Protein AF-A0A4Z1K1Z7-F1 (afdb_monomer_lite)

Structure (mmCIF, N/CA/C/O backbone):
data_AF-A0A4Z1K1Z7-F1
#
_entry.id   AF-A0A4Z1K1Z7-F1
#
loop_
_atom_site.group_PDB
_atom_site.id
_atom_site.type_symbol
_atom_site.label_atom_id
_atom_site.label_alt_id
_atom_site.label_comp_id
_atom_site.label_asym_id
_atom_site.label_entity_id
_atom_site.label_seq_id
_atom_site.pdbx_PDB_ins_code
_atom_site.Cartn_x
_atom_site.Cartn_y
_atom_site.Cartn_z
_atom_site.occupancy
_atom_site.B_iso_or_equiv
_atom_site.auth_seq_id
_atom_site.auth_comp_id
_atom_site.auth_asym_id
_atom_site.auth_atom_id
_atom_site.pdbx_PDB_model_num
ATOM 1 N N . MET A 1 1 ? 16.488 -6.988 -12.943 1.00 46.22 1 MET A N 1
ATOM 2 C CA . MET A 1 1 ? 17.776 -6.640 -13.553 1.00 46.22 1 MET A CA 1
ATOM 3 C C . MET A 1 1 ? 18.115 -7.933 -14.195 1.00 46.22 1 MET A C 1
ATOM 5 O O . MET A 1 1 ? 18.598 -8.821 -13.520 1.00 46.22 1 MET A O 1
ATOM 9 N N . GLU A 1 2 ? 17.697 -8.099 -15.431 1.00 44.50 2 GLU A N 1
ATOM 10 C CA . GLU A 1 2 ? 18.015 -9.320 -16.150 1.00 44.50 2 GLU A CA 1
ATOM 11 C C . GLU A 1 2 ? 18.549 -8.885 -17.502 1.00 44.50 2 GLU A C 1
ATOM 13 O O . GLU A 1 2 ? 17.952 -9.236 -18.495 1.00 44.50 2 GLU A O 1
ATOM 18 N N . ASN A 1 3 ? 19.547 -7.973 -17.499 1.00 47.12 3 ASN A N 1
ATOM 19 C CA . ASN A 1 3 ? 20.525 -7.697 -18.581 1.00 47.12 3 ASN A CA 1
ATOM 20 C C . ASN A 1 3 ? 21.092 -6.260 -18.629 1.00 47.12 3 ASN A C 1
ATOM 22 O O . ASN A 1 3 ? 21.781 -5.935 -19.588 1.00 47.12 3 ASN A O 1
ATOM 26 N N . GLY A 1 4 ? 20.864 -5.390 -17.633 1.00 52.88 4 GLY A N 1
ATOM 27 C CA . GLY A 1 4 ? 21.630 -4.131 -17.482 1.00 52.88 4 GLY A CA 1
ATOM 28 C C . GLY A 1 4 ? 21.555 -3.127 -18.646 1.00 52.88 4 GLY A C 1
ATOM 29 O O . GLY A 1 4 ? 22.266 -2.128 -18.629 1.00 52.88 4 GLY A O 1
ATOM 30 N N . LYS A 1 5 ? 20.700 -3.367 -19.644 1.00 50.12 5 LYS A N 1
ATOM 31 C CA . LYS A 1 5 ? 20.435 -2.456 -20.754 1.00 50.12 5 LYS A CA 1
ATOM 32 C C . LYS A 1 5 ? 19.122 -1.717 -20.481 1.00 50.12 5 LYS A C 1
ATOM 34 O O . LYS A 1 5 ? 18.142 -2.381 -20.125 1.00 50.12 5 LYS A O 1
ATOM 39 N N . PRO A 1 6 ? 19.077 -0.381 -20.629 1.00 52.19 6 PRO A N 1
ATOM 40 C CA . PRO A 1 6 ? 17.817 0.341 -20.733 1.00 52.19 6 PRO A CA 1
ATOM 41 C C . PRO A 1 6 ? 16.997 -0.312 -21.843 1.00 52.19 6 PRO A C 1
ATOM 43 O O . PRO A 1 6 ? 17.501 -0.520 -22.946 1.00 52.19 6 PRO A O 1
ATOM 46 N N . ILE A 1 7 ? 15.767 -0.709 -21.538 1.00 55.44 7 ILE A N 1
ATOM 47 C CA . ILE A 1 7 ? 14.876 -1.268 -22.550 1.00 55.44 7 ILE A CA 1
ATOM 48 C C . ILE A 1 7 ? 14.447 -0.077 -23.410 1.00 55.44 7 ILE A C 1
ATOM 50 O O . ILE A 1 7 ? 13.754 0.816 -22.919 1.00 55.44 7 ILE A O 1
ATOM 54 N N . GLU A 1 8 ? 14.908 -0.019 -24.658 1.00 49.22 8 GLU A N 1
ATOM 55 C CA . GLU A 1 8 ? 14.528 1.042 -25.592 1.00 49.22 8 GLU A CA 1
ATOM 56 C C . GLU A 1 8 ? 12.994 1.049 -25.739 1.00 49.22 8 GLU A C 1
ATOM 58 O O . GLU A 1 8 ? 12.392 0.018 -26.038 1.00 49.22 8 GLU A O 1
ATOM 63 N N . ASN A 1 9 ? 12.361 2.204 -25.489 1.00 54.34 9 ASN A N 1
ATOM 64 C CA . ASN A 1 9 ? 10.900 2.422 -25.416 1.00 54.34 9 ASN A CA 1
ATOM 65 C C . ASN A 1 9 ? 10.167 1.937 -24.143 1.00 54.34 9 ASN A C 1
ATOM 67 O O . ASN A 1 9 ? 8.940 1.805 -24.160 1.00 54.34 9 ASN A O 1
ATOM 71 N N . SER A 1 10 ? 10.871 1.716 -23.027 1.00 52.25 10 SER A N 1
ATOM 72 C CA . SER A 1 10 ? 10.248 1.526 -21.707 1.00 52.25 10 SER A CA 1
ATOM 73 C C . SER A 1 10 ? 10.254 2.818 -20.893 1.00 52.25 10 SER A C 1
ATOM 75 O O . SER A 1 10 ? 11.303 3.413 -20.659 1.00 52.25 10 SER A O 1
ATOM 77 N N . LEU A 1 11 ? 9.086 3.207 -20.381 1.00 59.56 11 LEU A N 1
ATOM 78 C CA . LEU A 1 11 ? 8.930 4.335 -19.449 1.00 59.56 11 LEU A CA 1
ATOM 79 C C . LEU A 1 11 ? 9.529 4.074 -18.062 1.00 59.56 11 LEU A C 1
ATOM 81 O O . LEU A 1 11 ? 9.765 4.999 -17.286 1.00 59.56 11 LEU A O 1
ATOM 85 N N . TYR A 1 12 ? 9.773 2.807 -17.736 1.00 59.69 12 TYR A N 1
ATOM 86 C CA . TYR A 1 12 ? 10.363 2.409 -16.471 1.00 59.69 12 TYR A CA 1
ATOM 87 C C . TYR A 1 12 ? 11.892 2.453 -16.561 1.00 59.69 12 TYR A C 1
ATOM 89 O O . TYR A 1 12 ? 12.482 1.790 -17.414 1.00 59.69 12 TYR A O 1
ATOM 97 N N . PHE A 1 13 ? 12.529 3.152 -15.613 1.00 57.84 13 PHE A N 1
ATOM 98 C CA . PHE A 1 13 ? 13.995 3.221 -15.456 1.00 57.84 13 PHE A CA 1
ATOM 99 C C . PHE A 1 13 ? 14.633 1.843 -15.174 1.00 57.84 13 PHE A C 1
ATOM 101 O O . PHE A 1 13 ? 15.836 1.644 -15.319 1.00 57.84 13 PHE A O 1
ATOM 108 N N . TYR A 1 14 ? 13.810 0.881 -14.754 1.00 59.12 14 TYR A N 1
ATOM 109 C CA . TYR A 1 14 ? 14.187 -0.475 -14.394 1.00 59.12 14 TYR A CA 1
ATOM 110 C C . TYR A 1 14 ? 13.090 -1.458 -14.813 1.00 59.12 14 TYR A C 1
ATOM 112 O O . TYR A 1 14 ? 11.916 -1.124 -14.684 1.00 59.12 14 TYR A O 1
ATOM 120 N N . ALA A 1 15 ? 13.458 -2.670 -15.251 1.00 61.78 15 ALA A N 1
ATOM 121 C CA . ALA A 1 15 ? 12.504 -3.737 -15.563 1.00 61.78 15 ALA A CA 1
ATOM 122 C C . ALA A 1 15 ? 11.591 -4.000 -14.346 1.00 61.78 15 ALA A C 1
ATOM 124 O O . ALA A 1 15 ? 12.070 -4.537 -13.339 1.00 61.78 15 ALA A O 1
ATOM 125 N N . PRO A 1 16 ? 10.308 -3.598 -14.391 1.00 63.94 16 PRO A N 1
ATOM 126 C CA . PRO A 1 16 ? 9.445 -3.680 -13.226 1.00 63.94 16 PRO A CA 1
ATOM 127 C C . PRO A 1 16 ? 9.188 -5.151 -12.886 1.00 63.94 16 PRO A C 1
ATOM 129 O O . PRO A 1 16 ? 8.990 -6.000 -13.759 1.00 63.94 16 PRO A O 1
ATOM 132 N N . SER A 1 17 ? 9.230 -5.463 -11.592 1.00 69.38 17 SER A N 1
ATOM 133 C CA . SER A 1 17 ? 8.931 -6.800 -11.094 1.00 69.38 17 SER A CA 1
ATOM 134 C C . SER A 1 17 ? 7.461 -7.120 -11.358 1.00 69.38 17 SER A C 1
ATOM 136 O O . SER A 1 17 ? 6.580 -6.355 -10.983 1.00 69.38 17 SER A O 1
ATOM 138 N N . LYS A 1 18 ? 7.194 -8.262 -11.997 1.00 71.62 18 LYS A N 1
ATOM 139 C CA . LYS A 1 18 ? 5.823 -8.708 -12.293 1.00 71.62 18 LYS A CA 1
ATOM 140 C C . LYS A 1 18 ? 5.119 -9.290 -11.063 1.00 71.62 18 LYS A C 1
ATOM 142 O O . LYS A 1 18 ? 3.921 -9.142 -10.903 1.00 71.62 18 LYS A O 1
ATOM 147 N N . VAL A 1 19 ? 5.887 -9.913 -10.167 1.00 78.31 19 VAL A N 1
ATOM 148 C CA . VAL A 1 19 ? 5.354 -10.646 -9.005 1.00 78.31 19 VAL A CA 1
ATOM 149 C C . VAL A 1 19 ? 5.136 -9.744 -7.787 1.00 78.31 19 VAL A C 1
ATOM 151 O O . VAL A 1 19 ? 4.180 -9.933 -7.044 1.00 78.31 19 VAL A O 1
ATOM 154 N N . ALA A 1 20 ? 6.001 -8.749 -7.566 1.00 80.94 20 ALA A N 1
ATOM 155 C CA . ALA A 1 20 ? 5.915 -7.921 -6.362 1.00 80.94 20 ALA A CA 1
ATOM 156 C C . ALA A 1 20 ? 4.604 -7.108 -6.272 1.00 80.94 20 ALA A C 1
ATOM 158 O O . ALA A 1 20 ? 3.978 -7.155 -5.214 1.00 80.94 20 ALA A O 1
ATOM 159 N N . PRO A 1 21 ? 4.140 -6.415 -7.336 1.00 82.69 21 PRO A N 1
ATOM 160 C CA . PRO A 1 21 ? 2.884 -5.664 -7.297 1.00 82.69 21 PRO A CA 1
ATOM 161 C C . PRO A 1 21 ? 1.677 -6.547 -6.966 1.00 82.69 21 PRO A C 1
ATOM 163 O O . PRO A 1 21 ? 0.853 -6.147 -6.150 1.00 82.69 21 PRO A O 1
ATOM 166 N N . ALA A 1 22 ? 1.622 -7.764 -7.517 1.00 82.75 22 ALA A N 1
ATOM 167 C CA . ALA A 1 22 ? 0.552 -8.723 -7.251 1.00 82.75 22 ALA A CA 1
ATOM 168 C C . ALA A 1 22 ? 0.512 -9.151 -5.774 1.00 82.75 22 ALA A C 1
ATOM 170 O O . ALA A 1 22 ? -0.545 -9.156 -5.145 1.00 82.75 22 ALA A O 1
ATOM 171 N N . VAL A 1 23 ? 1.674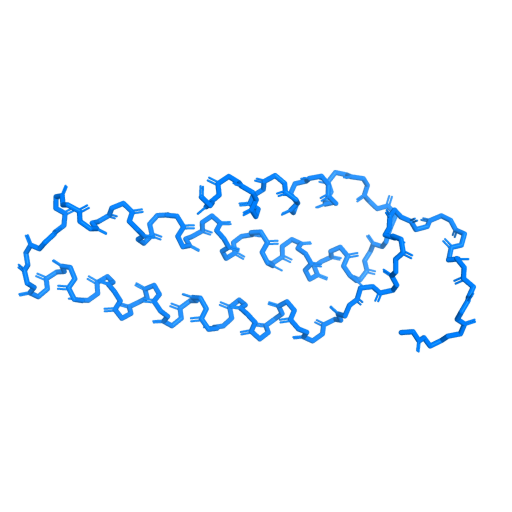 -9.450 -5.178 1.00 88.38 23 VAL A N 1
ATOM 172 C CA . VAL A 1 23 ? 1.762 -9.800 -3.748 1.00 88.38 23 VAL A CA 1
ATOM 173 C C . VAL A 1 23 ? 1.293 -8.636 -2.873 1.00 88.38 23 VAL A C 1
ATOM 175 O O . VAL A 1 23 ? 0.501 -8.838 -1.952 1.00 88.38 23 VAL A O 1
ATOM 178 N N . PHE A 1 24 ? 1.733 -7.411 -3.174 1.00 86.88 24 PHE A N 1
ATOM 179 C CA . PHE A 1 24 ? 1.291 -6.230 -2.433 1.00 86.88 24 PHE A CA 1
ATOM 180 C C . PHE A 1 24 ? -0.207 -5.965 -2.598 1.00 86.88 24 PHE A C 1
ATOM 182 O O . PHE A 1 24 ? -0.866 -5.668 -1.605 1.00 86.88 24 PHE A O 1
ATOM 189 N N . ALA A 1 25 ? -0.769 -6.145 -3.795 1.00 87.50 25 ALA A N 1
ATOM 190 C CA . ALA A 1 25 ? -2.207 -6.030 -4.026 1.00 87.50 25 ALA A CA 1
ATOM 191 C C . ALA A 1 25 ? -3.003 -6.988 -3.122 1.00 87.50 25 ALA A C 1
ATOM 193 O O . ALA A 1 25 ? -3.941 -6.567 -2.444 1.00 87.50 25 ALA A O 1
ATOM 194 N N . VAL A 1 26 ? -2.589 -8.255 -3.030 1.00 90.50 26 VAL A N 1
ATOM 195 C CA . VAL A 1 26 ? -3.251 -9.254 -2.172 1.00 90.50 26 VAL A CA 1
ATOM 196 C C . VAL A 1 26 ? -3.147 -8.882 -0.689 1.00 90.50 26 VAL A C 1
ATOM 198 O O . VAL A 1 26 ? -4.142 -8.943 0.034 1.00 90.50 26 VAL A O 1
ATOM 201 N N . LEU A 1 27 ? -1.970 -8.451 -0.226 1.00 91.19 27 LEU A N 1
ATOM 202 C CA . LEU A 1 27 ? -1.765 -8.027 1.164 1.00 91.19 27 LEU A CA 1
ATOM 203 C C . LEU A 1 27 ? -2.615 -6.800 1.528 1.00 91.19 27 LEU A C 1
ATOM 205 O O . LEU A 1 27 ? -3.247 -6.784 2.586 1.00 91.19 27 LEU A O 1
ATOM 209 N N . ILE A 1 28 ? -2.674 -5.798 0.645 1.00 89.12 28 ILE A N 1
ATOM 210 C CA . ILE A 1 28 ? -3.508 -4.601 0.823 1.00 89.12 28 ILE A CA 1
ATOM 211 C C . ILE A 1 28 ? -4.988 -4.982 0.860 1.00 89.12 28 ILE A C 1
ATOM 213 O O . ILE A 1 28 ? -5.705 -4.512 1.740 1.00 89.12 28 ILE A O 1
ATOM 217 N N . ALA A 1 29 ? -5.442 -5.871 -0.029 1.00 89.81 29 ALA A N 1
ATOM 218 C CA . ALA A 1 29 ? -6.826 -6.336 -0.048 1.00 89.81 29 ALA A CA 1
ATOM 219 C C . ALA A 1 29 ? -7.211 -7.040 1.266 1.00 89.81 29 ALA A C 1
ATOM 221 O O . ALA A 1 29 ? -8.248 -6.730 1.854 1.00 89.81 29 ALA A O 1
ATOM 222 N N . MET A 1 30 ? -6.355 -7.928 1.787 1.00 93.00 30 MET A N 1
ATOM 223 C 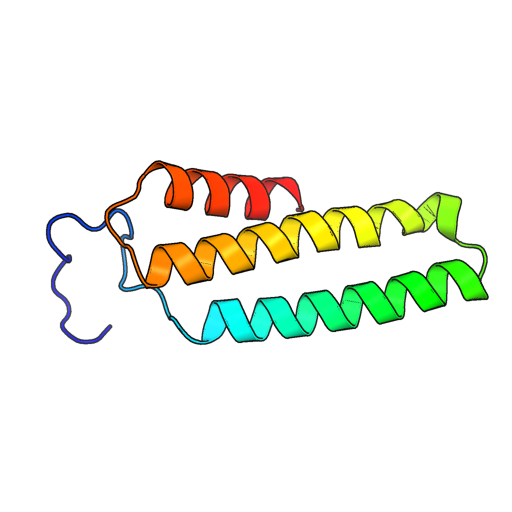CA . MET A 1 30 ? -6.587 -8.576 3.086 1.00 93.00 30 MET A CA 1
ATOM 224 C C . MET A 1 30 ? -6.605 -7.569 4.244 1.00 93.00 30 MET A C 1
ATOM 226 O O . MET A 1 30 ? -7.476 -7.640 5.117 1.00 93.00 30 MET A O 1
ATOM 230 N N . SER A 1 31 ? -5.680 -6.606 4.245 1.00 90.19 31 SER A N 1
ATOM 231 C CA . SER A 1 31 ? -5.631 -5.533 5.246 1.00 90.19 31 SER A CA 1
ATOM 232 C C . SER A 1 31 ? -6.899 -4.673 5.213 1.00 90.19 31 SER A C 1
ATOM 234 O O . SER A 1 31 ? -7.511 -4.402 6.242 1.00 90.19 31 SER A O 1
ATOM 236 N N . MET A 1 32 ? -7.384 -4.330 4.021 1.00 89.44 32 MET A N 1
ATOM 237 C CA . MET A 1 32 ? -8.626 -3.586 3.831 1.00 89.44 32 MET A CA 1
ATOM 238 C 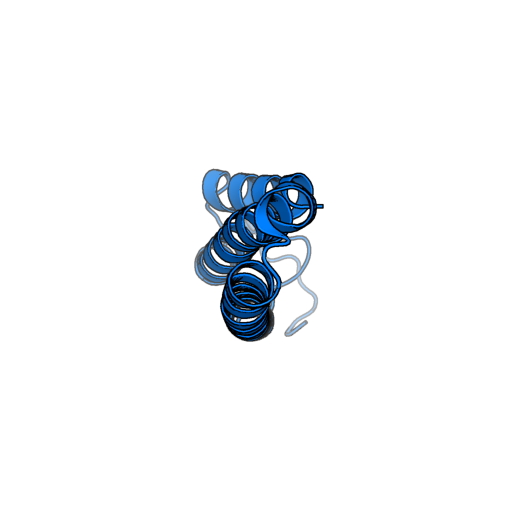C . MET A 1 32 ? -9.855 -4.314 4.372 1.00 89.44 32 MET A C 1
ATOM 240 O O . MET A 1 32 ? -10.674 -3.709 5.064 1.00 89.44 32 MET A O 1
ATOM 244 N N . VAL A 1 33 ? -9.997 -5.605 4.060 1.00 91.00 33 VAL A N 1
ATOM 245 C CA . VAL A 1 33 ? -11.137 -6.416 4.512 1.00 91.00 33 VAL A CA 1
ATOM 246 C C . VAL A 1 33 ? -11.127 -6.547 6.033 1.00 91.00 33 VAL A C 1
ATOM 248 O O . VAL A 1 33 ? -12.148 -6.322 6.687 1.00 91.00 33 VAL A O 1
ATOM 251 N N . THR A 1 34 ? -9.966 -6.857 6.613 1.00 90.81 34 THR A N 1
ATOM 252 C CA . THR A 1 34 ? -9.819 -6.973 8.071 1.00 90.81 34 THR A CA 1
ATOM 253 C C . THR A 1 34 ? -10.068 -5.638 8.771 1.00 90.81 34 THR A C 1
ATOM 255 O O . THR A 1 34 ? -10.790 -5.603 9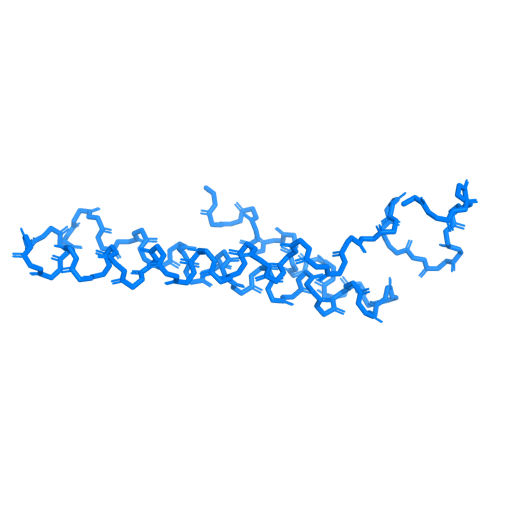.769 1.00 90.81 34 THR A O 1
ATOM 258 N N . HIS A 1 35 ? -9.578 -4.525 8.222 1.00 87.81 35 HIS A N 1
ATOM 259 C CA . HIS A 1 35 ? -9.807 -3.195 8.781 1.00 87.81 35 HIS A CA 1
ATOM 260 C C . HIS A 1 35 ? -11.262 -2.733 8.629 1.00 87.81 35 HIS A C 1
ATOM 262 O O . HIS A 1 35 ? -11.824 -2.151 9.557 1.00 87.81 35 HIS A O 1
ATOM 268 N N . GLY A 1 36 ? -11.919 -3.048 7.509 1.00 88.81 36 GLY A N 1
ATOM 269 C CA . GLY A 1 36 ? -13.351 -2.806 7.317 1.00 88.81 36 GLY A CA 1
ATOM 270 C C . GLY A 1 36 ? -14.195 -3.554 8.351 1.00 88.81 36 GLY A C 1
ATOM 271 O O . GLY A 1 36 ? -15.076 -2.965 8.983 1.00 88.81 36 GLY A O 1
ATOM 272 N N . TYR A 1 37 ? -13.862 -4.822 8.612 1.00 90.06 37 TYR A N 1
ATOM 273 C CA . TYR A 1 37 ? -14.495 -5.603 9.673 1.00 90.06 37 TYR A CA 1
ATOM 274 C C . TYR A 1 37 ? -14.258 -4.997 11.066 1.00 90.06 37 TYR A C 1
ATOM 276 O O . TYR A 1 37 ? -15.205 -4.858 11.843 1.00 90.06 37 TYR A O 1
ATOM 284 N N . GLN A 1 38 ? -13.029 -4.572 11.380 1.00 88.44 38 GLN A N 1
ATOM 285 C CA . GLN A 1 38 ? -12.713 -3.890 12.642 1.00 88.44 38 GLN A CA 1
ATOM 286 C C . GLN A 1 38 ? -13.518 -2.593 12.800 1.00 88.44 38 GLN A C 1
ATOM 288 O O . GLN A 1 38 ? -14.135 -2.370 13.843 1.00 88.44 38 GLN A O 1
ATOM 293 N N . CYS A 1 39 ? -13.581 -1.760 11.761 1.00 88.94 39 CYS A N 1
ATOM 294 C CA . CYS A 1 39 ? -14.319 -0.499 11.794 1.00 88.94 39 CYS A CA 1
ATOM 295 C C . CYS A 1 39 ? -15.822 -0.718 12.023 1.00 88.94 39 CYS A C 1
ATOM 297 O O . CYS A 1 39 ? -16.442 0.051 12.763 1.00 88.94 39 CYS A O 1
ATOM 299 N N . TYR A 1 40 ? -16.392 -1.782 11.446 1.00 87.94 40 TYR A N 1
ATOM 300 C CA . TYR A 1 40 ? -17.772 -2.199 11.702 1.00 87.94 40 TYR A CA 1
ATOM 301 C C . TYR A 1 40 ? -17.962 -2.706 13.143 1.00 87.94 40 TYR A C 1
ATOM 303 O O . TYR A 1 40 ? -18.845 -2.231 13.860 1.00 87.94 40 TYR A O 1
ATOM 311 N N . ARG A 1 41 ? -17.099 -3.619 13.613 1.00 91.62 41 ARG A N 1
ATOM 312 C CA . ARG A 1 41 ? -17.200 -4.256 14.940 1.00 91.62 41 ARG A CA 1
ATOM 313 C C . ARG A 1 41 ? -17.012 -3.283 16.105 1.00 91.62 41 ARG A C 1
ATOM 315 O O . ARG A 1 41 ? -17.693 -3.435 17.123 1.00 91.62 41 ARG A O 1
ATOM 322 N N . TYR A 1 42 ? -16.095 -2.326 15.967 1.00 90.12 42 TYR A N 1
ATOM 323 C CA . TYR A 1 42 ? -15.743 -1.342 16.999 1.00 90.12 42 TYR A CA 1
ATOM 324 C C . TYR A 1 42 ? -16.437 0.016 16.811 1.00 90.12 42 TYR A C 1
ATOM 326 O O . TYR A 1 42 ? -16.233 0.923 17.611 1.00 90.12 42 TYR A O 1
ATOM 334 N N . LYS A 1 43 ? -17.295 0.161 15.788 1.00 85.75 43 LYS A N 1
ATOM 335 C CA . LYS A 1 43 ? -18.021 1.404 15.455 1.00 85.75 43 LYS A CA 1
ATOM 336 C C . LYS A 1 43 ? -17.106 2.617 15.204 1.00 85.75 43 LYS A C 1
ATOM 338 O O . LYS A 1 43 ? -17.534 3.762 15.336 1.00 85.75 43 LYS A O 1
ATOM 343 N N . CYS A 1 44 ? -15.866 2.379 14.780 1.00 84.75 44 CYS A N 1
ATOM 344 C CA . CYS A 1 44 ? -14.861 3.417 14.522 1.00 84.75 44 CYS A CA 1
ATOM 345 C C . CYS A 1 44 ? -14.963 4.041 13.116 1.00 84.75 44 CYS A C 1
ATOM 347 O O . CYS A 1 44 ? -14.103 4.828 12.727 1.00 84.75 44 CYS A O 1
ATOM 349 N N . TRP A 1 45 ? -16.025 3.739 12.359 1.00 82.00 45 TRP A N 1
ATOM 350 C CA . TRP A 1 45 ? -16.190 4.144 10.956 1.00 82.00 45 TRP A CA 1
ATOM 351 C C . TRP A 1 45 ? -16.054 5.654 10.707 1.00 82.00 45 TRP A C 1
ATOM 353 O O . TRP A 1 45 ? -15.588 6.068 9.653 1.00 82.00 45 TRP A O 1
ATOM 363 N N . LYS A 1 46 ? -16.411 6.496 11.685 1.00 79.38 46 LYS A N 1
ATOM 364 C CA . LYS A 1 46 ? -16.293 7.958 11.557 1.00 79.38 46 LYS A CA 1
ATOM 365 C C . LYS A 1 46 ? -14.850 8.472 11.568 1.00 79.38 46 LYS A C 1
ATOM 367 O O . LYS A 1 46 ? -14.613 9.559 11.063 1.00 79.38 46 LYS A O 1
ATOM 372 N N . VAL A 1 47 ? -13.919 7.724 12.160 1.00 80.00 47 VAL A N 1
ATOM 373 C CA . VAL A 1 47 ? -12.522 8.154 12.342 1.00 80.00 47 VAL A CA 1
ATOM 374 C C . VAL A 1 47 ? -11.599 7.362 11.426 1.00 80.00 47 VAL A C 1
ATOM 376 O O . VAL A 1 47 ? -10.788 7.948 10.720 1.00 80.00 47 VAL A O 1
ATOM 379 N N . THR A 1 48 ? -11.752 6.037 11.392 1.00 83.81 48 THR A N 1
ATOM 380 C CA . THR A 1 48 ? -10.868 5.145 10.629 1.00 83.81 48 THR A CA 1
ATOM 381 C C . THR A 1 48 ? -11.510 4.589 9.356 1.00 83.81 48 THR A C 1
ATOM 383 O O . THR A 1 48 ? -10.837 3.941 8.567 1.00 83.81 48 THR A O 1
ATOM 386 N N 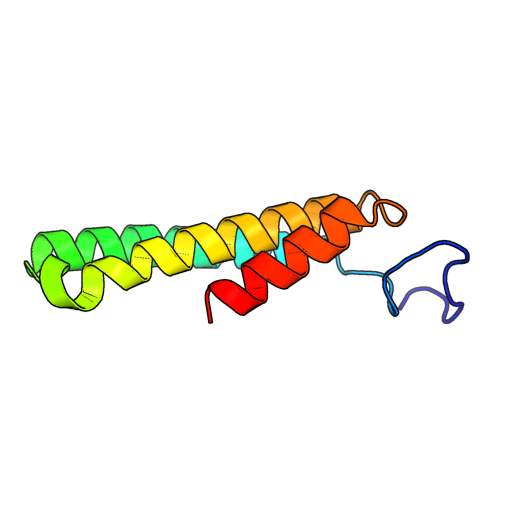. GLY A 1 49 ? -12.792 4.870 9.098 1.00 78.56 49 GLY A N 1
ATOM 387 C CA . GLY A 1 49 ? -13.481 4.473 7.861 1.00 78.56 49 GLY A CA 1
ATOM 388 C C . GLY A 1 49 ? -12.940 5.080 6.553 1.00 78.56 49 GLY A C 1
ATOM 389 O O . GLY A 1 49 ? -13.155 4.464 5.509 1.00 78.56 49 GLY A O 1
ATOM 390 N N . PRO A 1 50 ? -12.206 6.213 6.552 1.00 85.94 50 PRO A N 1
ATOM 391 C CA . PRO A 1 50 ? -11.483 6.664 5.361 1.00 85.94 50 PRO A CA 1
ATOM 392 C C . PRO A 1 50 ? -10.279 5.781 4.986 1.00 85.94 50 PRO A C 1
ATOM 394 O O . PRO A 1 50 ? -9.919 5.724 3.815 1.00 85.94 50 PRO A O 1
ATOM 397 N N . LEU A 1 51 ? -9.668 5.050 5.930 1.00 84.31 51 LEU A N 1
ATOM 398 C CA . LEU A 1 51 ? -8.472 4.234 5.656 1.00 84.31 51 LEU A CA 1
ATOM 399 C C . LEU A 1 51 ? -8.739 3.075 4.673 1.00 84.31 51 LEU A C 1
ATOM 401 O O . LEU A 1 51 ? -7.927 2.875 3.770 1.00 84.31 51 LEU A O 1
ATOM 405 N N . PRO A 1 52 ? -9.865 2.337 4.765 1.00 84.69 52 PRO A N 1
ATOM 406 C CA . PRO A 1 52 ? -10.269 1.392 3.729 1.00 84.69 52 PRO A CA 1
ATOM 407 C C . PRO A 1 52 ? -10.395 2.044 2.348 1.00 84.69 52 PRO A C 1
ATOM 409 O O . PRO A 1 52 ? -10.030 1.431 1.353 1.00 84.69 52 PRO A O 1
ATOM 412 N N . TRP A 1 53 ? -10.855 3.296 2.264 1.00 84.25 53 TRP A N 1
ATOM 413 C CA . TRP A 1 53 ? -10.955 4.001 0.985 1.00 84.25 53 TRP A CA 1
ATOM 414 C C . TRP A 1 53 ? -9.577 4.292 0.377 1.00 84.25 53 TRP A C 1
ATOM 416 O O . TRP A 1 53 ? -9.361 4.021 -0.804 1.00 84.25 53 TRP A O 1
ATOM 426 N N . CYS A 1 54 ? -8.616 4.742 1.189 1.00 87.25 54 CYS A N 1
ATOM 427 C CA . CYS A 1 54 ? -7.222 4.880 0.755 1.00 87.25 54 CYS A CA 1
ATOM 428 C C . CYS A 1 54 ? -6.638 3.528 0.312 1.00 87.25 54 CYS A C 1
ATOM 430 O O . CYS A 1 54 ? -5.970 3.447 -0.717 1.00 87.25 54 CYS A O 1
ATOM 432 N N . GLY A 1 55 ? -6.968 2.445 1.024 1.00 85.88 55 GLY A N 1
ATOM 433 C CA . GLY A 1 55 ? -6.602 1.081 0.640 1.00 85.88 55 GLY A CA 1
ATOM 434 C C . GLY A 1 55 ? -7.128 0.670 -0.741 1.00 85.88 55 GLY A C 1
ATOM 435 O O . GLY A 1 55 ? -6.389 0.043 -1.498 1.00 85.88 55 GLY 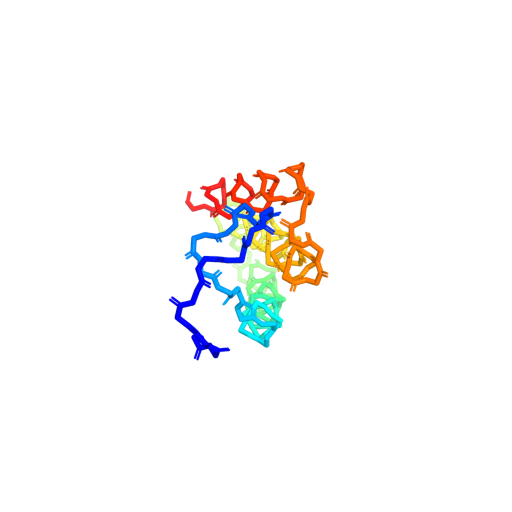A O 1
ATOM 436 N N . CYS A 1 56 ? -8.354 1.066 -1.115 1.00 86.75 56 CYS A N 1
ATOM 437 C CA . CYS A 1 56 ? -8.919 0.789 -2.444 1.00 86.75 56 CYS A CA 1
ATOM 438 C C . CYS A 1 56 ? -8.116 1.487 -3.545 1.00 86.75 56 CYS A C 1
ATOM 440 O O . CYS A 1 56 ? -7.831 0.894 -4.585 1.00 86.75 56 CYS A O 1
ATOM 442 N N . ILE A 1 57 ? -7.752 2.749 -3.312 1.00 88.62 57 ILE A N 1
ATOM 443 C CA . ILE A 1 57 ? -6.961 3.553 -4.249 1.00 88.62 57 ILE A CA 1
ATOM 444 C C . ILE A 1 57 ? -5.562 2.937 -4.404 1.00 88.62 57 ILE A C 1
ATOM 446 O O . ILE A 1 57 ? -5.072 2.781 -5.523 1.00 88.62 57 ILE A O 1
ATOM 450 N N . TYR A 1 58 ? -4.956 2.492 -3.300 1.00 86.94 58 TYR A N 1
ATOM 451 C CA . TYR A 1 58 ? -3.651 1.830 -3.307 1.00 86.94 58 TYR A CA 1
ATOM 452 C C . TYR A 1 58 ? -3.691 0.471 -4.024 1.00 86.94 58 TYR A C 1
ATOM 454 O O . TYR A 1 58 ? -2.797 0.151 -4.809 1.00 86.94 58 TYR A O 1
ATOM 462 N N . LEU A 1 59 ? -4.764 -0.302 -3.827 1.00 89.62 59 LEU A N 1
ATOM 463 C CA . LEU A 1 59 ? -5.014 -1.554 -4.543 1.00 89.62 59 LEU A CA 1
ATOM 464 C C . LEU A 1 59 ? -5.127 -1.319 -6.055 1.00 89.62 59 LEU A C 1
ATOM 466 O O . LEU A 1 59 ? -4.468 -2.008 -6.832 1.00 89.62 59 LEU A O 1
ATOM 470 N N . ALA A 1 60 ? -5.903 -0.316 -6.477 1.00 88.69 60 ALA A N 1
ATOM 471 C CA . ALA A 1 60 ? -6.019 0.062 -7.885 1.00 88.69 60 ALA A CA 1
ATOM 472 C C . ALA A 1 60 ? -4.662 0.489 -8.477 1.00 88.69 60 ALA A C 1
ATOM 474 O O . ALA A 1 60 ? -4.316 0.076 -9.585 1.00 88.69 60 ALA A O 1
ATOM 475 N N . GLY A 1 61 ? -3.855 1.238 -7.719 1.00 86.50 61 GLY A N 1
ATOM 476 C CA . GLY A 1 61 ? -2.487 1.599 -8.097 1.00 86.50 61 GLY A CA 1
ATOM 477 C C . GLY A 1 61 ? -1.587 0.383 -8.337 1.00 86.50 61 GLY A C 1
ATOM 478 O O . GLY A 1 61 ? -0.888 0.333 -9.350 1.00 86.50 61 GLY A O 1
ATOM 479 N N . PHE A 1 62 ? -1.641 -0.633 -7.468 1.00 86.62 62 PHE A N 1
ATOM 480 C CA . PHE A 1 62 ? -0.874 -1.873 -7.646 1.00 86.62 62 PHE A CA 1
ATOM 481 C C . PHE A 1 62 ? -1.355 -2.736 -8.815 1.00 86.62 62 PHE A C 1
ATOM 483 O O . PHE A 1 62 ? -0.522 -3.319 -9.506 1.00 86.62 62 PHE A O 1
ATOM 490 N N . ILE A 1 63 ? -2.661 -2.773 -9.087 1.00 85.50 63 ILE A N 1
ATOM 491 C CA . ILE A 1 63 ? -3.210 -3.469 -10.260 1.00 85.50 63 ILE A CA 1
ATOM 492 C C . ILE A 1 63 ? -2.714 -2.799 -11.548 1.00 85.50 63 ILE A C 1
ATOM 494 O O . ILE A 1 63 ? -2.193 -3.467 -12.440 1.00 85.50 63 ILE A O 1
ATOM 498 N N . LEU A 1 64 ? -2.795 -1.467 -11.638 1.00 85.00 64 LEU A N 1
ATOM 499 C CA . LEU A 1 64 ? -2.264 -0.733 -12.793 1.00 85.00 64 LEU A CA 1
ATOM 500 C C . LEU A 1 64 ? -0.744 -0.884 -12.920 1.00 85.00 64 LEU A C 1
ATOM 502 O O . LEU A 1 64 ? -0.223 -0.969 -14.031 1.00 85.00 64 LEU A O 1
ATOM 506 N N . ARG A 1 65 ? -0.026 -0.965 -11.795 1.00 83.25 65 ARG A N 1
ATOM 507 C CA . ARG A 1 65 ? 1.418 -1.231 -11.758 1.00 83.25 65 ARG A CA 1
ATOM 508 C C . ARG A 1 65 ? 1.755 -2.613 -12.321 1.00 83.25 65 ARG A C 1
ATOM 510 O O . ARG A 1 65 ? 2.753 -2.735 -13.026 1.00 83.25 65 ARG A O 1
ATOM 517 N N . GLU A 1 66 ? 0.945 -3.628 -12.026 1.00 83.31 66 GLU A N 1
ATOM 518 C CA . GLU A 1 66 ? 1.090 -4.971 -12.590 1.00 83.31 66 GLU A CA 1
ATOM 519 C C . GLU A 1 66 ? 0.830 -4.963 -14.101 1.00 83.31 66 GLU A C 1
ATOM 521 O O . GLU A 1 66 ? 1.666 -5.439 -14.866 1.00 83.31 66 GLU A O 1
ATOM 526 N N . ILE A 1 67 ? -0.253 -4.326 -14.557 1.00 81.06 67 ILE A N 1
ATOM 527 C CA . ILE A 1 67 ? -0.579 -4.203 -15.990 1.00 81.06 67 ILE A CA 1
ATOM 528 C C . ILE A 1 67 ? 0.536 -3.460 -16.746 1.00 81.06 67 ILE A C 1
ATOM 530 O O . ILE A 1 67 ? 0.978 -3.907 -17.807 1.00 81.06 67 ILE A O 1
ATOM 534 N N . GLY A 1 68 ? 1.058 -2.368 -16.182 1.00 76.69 68 GLY A N 1
ATOM 535 C CA . GLY A 1 68 ? 2.200 -1.636 -16.738 1.00 76.69 68 GLY A CA 1
ATOM 536 C C . GLY A 1 68 ? 3.502 -2.449 -16.757 1.00 76.69 68 GLY A C 1
ATOM 537 O O . GLY A 1 68 ? 4.364 -2.214 -17.602 1.00 76.69 68 GLY A O 1
ATOM 538 N N . ALA A 1 69 ? 3.630 -3.470 -15.900 1.00 73.25 69 ALA A N 1
ATOM 539 C CA . ALA A 1 69 ? 4.750 -4.409 -15.928 1.00 73.25 69 ALA A CA 1
ATOM 540 C C . ALA A 1 69 ? 4.649 -5.466 -17.045 1.00 73.25 69 ALA A C 1
ATOM 542 O O . ALA A 1 69 ? 5.649 -6.132 -17.325 1.00 73.25 69 ALA A O 1
ATOM 543 N N . PHE A 1 70 ? 3.485 -5.620 -17.684 1.00 73.00 70 PHE A N 1
ATOM 544 C CA . PHE A 1 70 ? 3.300 -6.417 -18.904 1.00 73.00 70 PHE A CA 1
ATOM 545 C C . PHE A 1 70 ? 3.267 -5.559 -20.175 1.00 73.00 70 PHE A C 1
ATOM 547 O O . PHE A 1 70 ? 3.524 -6.082 -21.257 1.00 73.00 70 PHE A O 1
ATOM 554 N N . ASN A 1 71 ? 2.985 -4.257 -20.058 1.00 72.06 71 ASN A N 1
ATOM 555 C CA . ASN A 1 71 ? 2.881 -3.350 -21.197 1.00 72.06 71 ASN A CA 1
ATOM 556 C C . ASN A 1 71 ? 3.663 -2.040 -20.970 1.00 72.06 71 ASN A C 1
ATOM 558 O O . ASN A 1 71 ? 3.105 -1.012 -20.582 1.00 72.06 71 ASN A O 1
ATOM 562 N N . TYR A 1 72 ? 4.975 -2.108 -21.221 1.00 66.06 72 TYR A N 1
ATOM 563 C CA . TYR A 1 72 ? 5.974 -1.083 -20.876 1.00 66.06 72 TYR A CA 1
ATOM 564 C C . TYR A 1 72 ? 5.853 0.251 -21.629 1.00 66.06 72 TYR A C 1
ATOM 566 O O . TYR A 1 72 ? 6.493 1.228 -21.234 1.00 66.06 72 TYR A O 1
ATOM 574 N N . SER A 1 73 ? 5.063 0.297 -22.705 1.00 67.31 73 SER A N 1
ATOM 575 C CA . SER A 1 73 ? 4.985 1.447 -23.615 1.00 67.31 73 SER A CA 1
ATOM 576 C C . SER A 1 73 ? 3.769 2.349 -23.375 1.00 67.31 73 SER A C 1
ATOM 578 O O . SER A 1 73 ? 3.673 3.408 -23.990 1.00 67.31 73 SER A O 1
ATOM 580 N N . ASN A 1 74 ? 2.848 1.979 -22.474 1.00 75.12 74 ASN A N 1
ATOM 581 C CA . ASN A 1 74 ? 1.668 2.803 -22.187 1.00 75.12 74 ASN A CA 1
ATOM 582 C C . ASN A 1 74 ? 1.964 3.870 -21.132 1.00 75.12 74 ASN A C 1
ATOM 584 O O . ASN A 1 74 ? 1.997 3.585 -19.930 1.00 75.12 74 ASN A O 1
ATOM 588 N N . LEU A 1 75 ? 2.097 5.116 -21.587 1.00 76.31 75 LEU A N 1
ATOM 589 C CA . LEU A 1 75 ? 2.284 6.282 -20.723 1.00 76.31 75 LEU A CA 1
ATOM 590 C C . LEU A 1 75 ? 1.124 6.484 -19.750 1.00 76.31 75 LEU A C 1
ATOM 592 O O . LEU A 1 75 ? 1.358 6.732 -18.568 1.00 76.31 75 LEU A O 1
ATOM 596 N N . ASP A 1 76 ? -0.106 6.292 -20.214 1.00 81.44 76 ASP A N 1
ATOM 597 C CA . ASP A 1 76 ? -1.302 6.528 -19.405 1.00 81.44 76 ASP A CA 1
ATOM 598 C C . ASP A 1 76 ? -1.369 5.585 -18.197 1.00 81.44 76 ASP A C 1
ATOM 600 O O . ASP A 1 76 ? -1.632 6.020 -17.077 1.00 81.44 76 ASP A O 1
ATOM 604 N N . ILE A 1 77 ? -1.050 4.301 -18.397 1.00 79.75 77 ILE A N 1
ATOM 605 C CA . ILE A 1 77 ? -1.036 3.289 -17.327 1.00 79.75 77 ILE A CA 1
ATOM 606 C C . ILE A 1 77 ? 0.103 3.570 -16.342 1.00 79.75 77 ILE A C 1
ATOM 608 O O . ILE A 1 77 ? -0.079 3.443 -15.129 1.00 79.75 77 ILE A O 1
ATOM 612 N N . TYR A 1 78 ? 1.264 3.999 -16.844 1.00 77.69 78 TYR A N 1
ATOM 613 C CA . TYR A 1 78 ? 2.393 4.380 -16.002 1.00 77.69 78 TYR A CA 1
ATOM 614 C C . TYR A 1 78 ? 2.040 5.558 -15.088 1.00 77.69 78 TYR A C 1
ATOM 616 O O . TYR A 1 78 ? 2.164 5.443 -13.865 1.00 77.69 78 TYR A O 1
ATOM 624 N N . VAL A 1 79 ? 1.535 6.654 -15.661 1.00 81.88 79 VAL A N 1
ATOM 625 C CA . VAL A 1 79 ? 1.143 7.857 -14.914 1.00 81.88 79 VAL A CA 1
ATOM 626 C C . VAL A 1 79 ? 0.008 7.543 -13.944 1.00 81.88 79 VAL A C 1
ATOM 628 O O . VAL A 1 79 ? 0.111 7.892 -12.771 1.00 81.88 79 VAL A O 1
ATOM 631 N N . ALA A 1 80 ? -1.027 6.819 -14.379 1.00 85.19 80 ALA A N 1
ATOM 632 C CA . ALA A 1 80 ? -2.138 6.434 -13.513 1.00 85.19 80 ALA A CA 1
ATOM 633 C C . ALA A 1 80 ? -1.679 5.565 -12.332 1.00 85.19 80 ALA A C 1
ATOM 635 O O . ALA A 1 80 ? -2.084 5.817 -11.199 1.00 85.19 80 ALA A O 1
ATOM 636 N N . SER A 1 81 ? -0.786 4.591 -12.560 1.00 83.69 81 SER A N 1
ATOM 637 C CA . SER A 1 81 ? -0.243 3.755 -11.480 1.00 83.69 81 SER A CA 1
ATOM 638 C C . SER A 1 81 ? 0.511 4.582 -10.435 1.00 83.69 81 SER A C 1
ATOM 640 O O . SER A 1 81 ? 0.329 4.374 -9.240 1.00 83.69 81 SER A O 1
ATOM 642 N N . ILE A 1 82 ? 1.310 5.561 -10.871 1.00 84.19 82 ILE A N 1
ATOM 643 C CA . ILE A 1 82 ? 2.057 6.453 -9.981 1.00 84.19 82 ILE A CA 1
ATOM 644 C C . ILE A 1 82 ? 1.098 7.357 -9.212 1.00 84.19 82 ILE A C 1
ATOM 646 O O . ILE A 1 82 ? 1.153 7.395 -7.988 1.00 84.19 82 ILE A O 1
ATOM 650 N N . VAL A 1 83 ? 0.190 8.043 -9.906 1.00 87.38 83 VAL A N 1
ATOM 651 C CA . VAL A 1 83 ? -0.753 8.975 -9.278 1.00 87.38 83 VAL A CA 1
ATOM 652 C C . VAL A 1 83 ? -1.598 8.269 -8.222 1.00 87.38 83 VAL A C 1
ATOM 654 O O . VAL A 1 83 ? -1.713 8.786 -7.117 1.00 87.38 83 VAL A O 1
ATOM 657 N N . LEU A 1 84 ? -2.131 7.077 -8.507 1.00 86.38 84 LEU A N 1
ATOM 658 C CA . LEU A 1 84 ? -2.927 6.323 -7.532 1.00 86.38 84 LEU A CA 1
ATOM 659 C C . LEU A 1 84 ? -2.101 5.870 -6.323 1.00 86.38 84 LEU A C 1
ATOM 661 O O . LEU A 1 84 ? -2.587 5.937 -5.198 1.00 86.38 84 LEU A O 1
ATOM 665 N N . LEU A 1 85 ? -0.850 5.448 -6.529 1.00 84.81 85 LEU A N 1
ATOM 666 C CA . LEU A 1 85 ? 0.028 5.063 -5.422 1.00 84.81 85 LEU A CA 1
ATOM 667 C C . LEU A 1 85 ? 0.393 6.261 -4.531 1.00 84.81 85 LEU A C 1
ATOM 669 O O . LEU A 1 85 ? 0.413 6.112 -3.314 1.00 84.81 85 LEU A O 1
ATOM 673 N N . TYR A 1 86 ? 0.653 7.438 -5.107 1.00 83.19 86 TYR A N 1
ATOM 674 C CA . TYR A 1 86 ? 0.965 8.647 -4.334 1.00 83.19 86 TYR A CA 1
ATOM 675 C C . TYR A 1 86 ? -0.272 9.305 -3.708 1.00 83.19 86 TYR A C 1
ATOM 677 O O . TYR A 1 86 ? -0.159 9.888 -2.639 1.00 83.19 86 TYR A O 1
ATOM 685 N N . ALA A 1 87 ? -1.445 9.215 -4.340 1.00 81.75 87 ALA A N 1
ATOM 686 C CA . ALA A 1 87 ? -2.682 9.824 -3.839 1.00 81.75 87 ALA A CA 1
ATOM 687 C C . ALA A 1 87 ? -3.286 9.089 -2.633 1.00 81.75 87 ALA A C 1
ATOM 689 O O . ALA A 1 87 ? -4.094 9.658 -1.905 1.00 81.75 87 ALA A O 1
ATOM 690 N N . ALA A 1 88 ? -2.933 7.820 -2.447 1.00 74.12 88 ALA A N 1
ATOM 691 C CA . ALA A 1 88 ? -3.366 7.013 -1.312 1.00 74.12 88 ALA A CA 1
ATOM 692 C C . ALA A 1 88 ? -2.448 7.135 -0.080 1.00 74.12 88 ALA A C 1
ATOM 694 O O . ALA A 1 88 ? -2.739 6.491 0.932 1.00 74.12 88 ALA A O 1
ATOM 695 N N . LEU A 1 89 ? -1.360 7.915 -0.176 1.00 60.25 89 LEU A N 1
ATOM 696 C CA . LEU A 1 89 ? -0.368 8.128 0.882 1.00 60.25 89 LEU A CA 1
ATOM 697 C C . LEU A 1 89 ? -0.720 9.316 1.790 1.00 60.25 89 LEU A C 1
ATOM 699 O O . LEU A 1 89 ? -1.225 10.334 1.267 1.00 60.25 89 LEU A O 1
#

Sequence (89 aa):
MENGKPIENSLYFYAPSKVAPAVFAVLIAMSMVTHGYQCYRYKCWKVTGPLPWCGCIYLAGFILREIGAFNYSNLDIYVASIVLLYAAL

Secondary structure (DSSP, 8-state):
--SSS--TT-SSSS---SHHHHHHHHHHHHHHHHHHHHHHHTT-HHHHTHHHHHHHHHHHHHHHHHHHHH-TT-HHHHHHHHHHHHHT-

Organism: NCBI:txid87229

Radius of gyration: 15.93 Å; chains: 1; bounding box: 40×20×43 Å

Foldseek 3Di:
DVPPDDDVQFPDPDLQDLVPLVVVLVVLVVVLVVVVVVCVVVVVCVPCVCLSVLSVLLSVLSVLSNVCSVVRNDPVSVVSSVCSNVVSD

InterPro domains:
  IPR007568 RTA-like protein [PTHR31465] (3-88)

pLDDT: mean 78.13, std 12.95, range [44.5, 93.0]